Protein AF-A0A2K3LXP2-F1 (afdb_monomer_lite)

Organism: Trifolium pratense (NCBI:txid57577)

pLDDT: mean 79.29, std 16.59, range [43.66, 96.31]

Foldseek 3Di:
DDDPPPPPVPLPADLEEAEQEDDPDPVSVVRVVCCVVRHDDPNYHYHYDYDDDDPPPPPPPDD

InterPro domains:
  IPR006016 UspA [PF00582] (18-61)
  IPR014729 Rossmann-like alpha/beta/alpha sandwich fold [G3DSA:3.40.50.620] (17-63)

Structure (mmCIF, N/CA/C/O backbone):
data_AF-A0A2K3LXP2-F1
#
_entry.id   AF-A0A2K3LXP2-F1
#
loop_
_atom_site.group_PDB
_atom_site.id
_atom_site.type_symbol
_atom_site.label_atom_id
_atom_site.label_alt_id
_atom_site.label_comp_id
_atom_site.label_asym_id
_atom_site.label_entity_id
_atom_site.label_seq_id
_atom_site.pdbx_PDB_ins_code
_atom_site.Cartn_x
_atom_site.Cartn_y
_atom_site.Cartn_z
_atom_site.occupancy
_atom_site.B_iso_or_equiv
_atom_site.auth_seq_id
_atom_site.auth_comp_id
_atom_site.auth_asym_id
_atom_site.auth_atom_id
_atom_site.pdbx_PDB_model_num
ATOM 1 N N . MET A 1 1 ? -32.082 30.869 8.840 1.00 43.66 1 MET A N 1
ATOM 2 C CA . MET A 1 1 ? -30.943 30.288 9.582 1.00 43.66 1 MET A CA 1
ATOM 3 C C . MET A 1 1 ? -30.388 29.142 8.754 1.00 43.66 1 MET A C 1
ATOM 5 O O . MET A 1 1 ? -31.055 28.126 8.619 1.00 43.66 1 MET A O 1
ATOM 9 N N . TRP A 1 2 ? -29.240 29.350 8.107 1.00 50.38 2 TRP A N 1
ATOM 10 C CA . TRP A 1 2 ? -28.513 28.296 7.394 1.00 50.38 2 TRP A CA 1
ATOM 11 C C . TRP A 1 2 ? -28.038 27.282 8.438 1.00 50.38 2 TRP A C 1
ATOM 13 O O . TRP A 1 2 ? -27.280 27.637 9.338 1.00 50.38 2 TRP A O 1
ATOM 23 N N . LEU A 1 3 ? -28.475 26.027 8.335 1.00 55.31 3 LEU A N 1
ATOM 24 C CA . LEU A 1 3 ? -27.940 24.935 9.146 1.00 55.31 3 LEU A CA 1
ATOM 25 C C . LEU A 1 3 ? -26.583 24.532 8.573 1.00 55.31 3 LEU A C 1
ATOM 27 O O . LEU A 1 3 ? -26.502 24.019 7.456 1.00 55.31 3 LEU A O 1
ATOM 31 N N . GLN A 1 4 ? -25.509 24.819 9.313 1.00 59.03 4 GLN A N 1
ATOM 32 C CA . GLN A 1 4 ? -24.185 24.303 8.989 1.00 59.03 4 GLN A CA 1
ATOM 33 C C . GLN A 1 4 ? -24.275 22.782 9.023 1.00 59.03 4 GLN A C 1
ATOM 35 O O . GLN A 1 4 ? -24.429 22.164 10.077 1.00 59.03 4 GLN A O 1
ATOM 40 N N . LYS A 1 5 ? -24.230 22.176 7.838 1.00 56.25 5 LYS A N 1
ATOM 41 C CA . LYS A 1 5 ? -24.058 20.743 7.695 1.00 56.25 5 LYS A CA 1
ATOM 42 C C . LYS A 1 5 ? -22.634 20.451 8.140 1.00 56.25 5 LYS A C 1
ATOM 44 O O . LYS A 1 5 ? -21.709 20.513 7.340 1.00 56.25 5 LYS A O 1
ATOM 49 N N . ASN A 1 6 ? -22.475 20.191 9.435 1.00 54.34 6 ASN A N 1
ATOM 50 C CA . ASN A 1 6 ? -21.278 19.592 10.002 1.00 54.34 6 ASN A CA 1
ATOM 51 C C . ASN A 1 6 ? -21.152 18.192 9.395 1.00 54.34 6 ASN A C 1
ATOM 53 O O . ASN A 1 6 ? -21.523 17.192 10.011 1.00 54.34 6 ASN A O 1
ATOM 57 N N . GLN A 1 7 ? -20.655 18.114 8.160 1.00 49.09 7 GLN A N 1
ATOM 58 C CA . GLN A 1 7 ? -19.907 16.948 7.740 1.00 49.09 7 GLN A CA 1
ATOM 59 C C . GLN A 1 7 ? -18.626 16.990 8.555 1.00 49.09 7 GLN A C 1
ATOM 61 O O . GLN A 1 7 ? -17.609 17.542 8.163 1.00 49.09 7 GLN A O 1
ATOM 66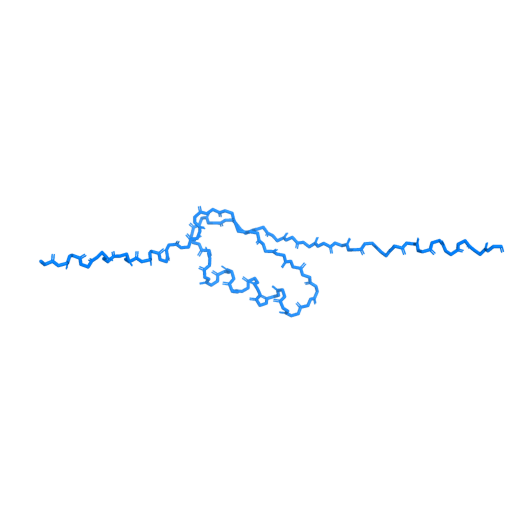 N N . TRP A 1 8 ? -18.731 16.449 9.762 1.00 50.53 8 TRP A N 1
ATOM 67 C CA . TRP A 1 8 ? -17.610 15.780 10.371 1.00 50.53 8 TRP A CA 1
ATOM 68 C C . TRP A 1 8 ? -17.216 14.708 9.361 1.00 50.53 8 TRP A C 1
ATOM 70 O O . TRP A 1 8 ? -17.860 13.657 9.295 1.00 50.53 8 TRP A O 1
ATOM 80 N N . ASP A 1 9 ? -16.266 15.043 8.488 1.00 51.50 9 ASP A N 1
ATOM 81 C CA . ASP A 1 9 ? -15.520 14.089 7.689 1.00 51.50 9 ASP A CA 1
ATOM 82 C C . ASP A 1 9 ? -14.993 13.065 8.681 1.00 51.50 9 ASP A C 1
ATOM 84 O O . ASP A 1 9 ? -13.999 13.276 9.382 1.00 51.50 9 ASP A O 1
ATOM 88 N N . LYS A 1 10 ? -15.760 11.991 8.845 1.00 52.66 10 LYS A N 1
ATOM 89 C CA . LYS A 1 10 ? -15.371 10.848 9.638 1.00 52.66 10 LYS A CA 1
ATOM 90 C C . LYS A 1 10 ? -14.084 10.360 8.999 1.00 52.66 10 LYS A C 1
ATOM 92 O O . LYS A 1 10 ? -14.113 9.679 7.981 1.00 52.66 10 LYS A O 1
ATOM 97 N N . LYS A 1 11 ? -12.957 10.713 9.622 1.00 55.53 11 LYS A N 1
ATOM 98 C CA . LYS A 1 11 ? -11.664 10.026 9.522 1.00 55.53 11 LYS A CA 1
ATOM 99 C C . LYS A 1 11 ? -11.786 8.602 10.082 1.00 55.53 11 LYS A C 1
ATOM 101 O O . LYS A 1 11 ? -10.926 8.134 10.818 1.00 55.53 11 LYS A O 1
ATOM 106 N N . ASP A 1 12 ? -12.878 7.925 9.773 1.00 59.59 12 ASP A N 1
ATOM 107 C CA . ASP A 1 12 ? -12.971 6.498 9.937 1.00 59.59 12 ASP A CA 1
ATOM 108 C C . ASP A 1 12 ? -12.241 5.994 8.698 1.00 59.59 12 ASP A C 1
ATOM 110 O O . ASP A 1 12 ? -12.755 6.101 7.585 1.00 59.59 12 ASP A O 1
ATOM 114 N N . GLY A 1 13 ? -10.975 5.603 8.866 1.00 59.25 13 GLY A N 1
ATOM 115 C CA . GLY A 1 13 ? -10.193 5.015 7.783 1.00 59.25 13 GLY A CA 1
ATOM 116 C C . GLY A 1 13 ? -10.955 3.876 7.093 1.00 59.25 13 GLY A C 1
ATOM 117 O O . GLY A 1 13 ? -12.033 3.446 7.517 1.00 59.25 13 GLY A O 1
ATOM 118 N N . VAL A 1 14 ? -10.416 3.395 5.981 1.00 65.31 14 VAL A N 1
ATOM 119 C CA . VAL A 1 14 ? -11.131 2.449 5.125 1.00 65.31 14 VAL A CA 1
ATOM 120 C C . VAL A 1 14 ? -11.318 1.132 5.879 1.00 65.31 14 VAL A C 1
ATOM 122 O O . VAL A 1 14 ? -10.385 0.347 5.988 1.00 65.31 14 VAL A O 1
ATOM 125 N N . ASN A 1 15 ? -12.535 0.865 6.360 1.00 67.50 15 ASN A N 1
ATOM 126 C CA . ASN A 1 15 ? -12.921 -0.445 6.883 1.00 67.50 15 ASN A CA 1
ATOM 127 C C . ASN A 1 15 ? -12.990 -1.428 5.704 1.00 67.50 15 ASN A C 1
ATOM 129 O O . ASN A 1 15 ? -14.045 -1.605 5.093 1.00 67.50 15 ASN A O 1
ATOM 133 N N . GLY A 1 16 ? -11.851 -2.006 5.322 1.00 81.69 16 GLY A N 1
ATOM 134 C CA . GLY A 1 16 ? -11.771 -2.853 4.137 1.00 81.69 16 GLY A CA 1
ATOM 135 C C . GLY A 1 16 ? -10.356 -3.256 3.735 1.00 81.69 16 GLY A C 1
ATOM 136 O O . GLY A 1 16 ? -9.464 -3.417 4.570 1.00 81.69 16 GLY A O 1
ATOM 137 N N . ILE A 1 17 ? -10.178 -3.473 2.430 1.00 90.19 17 ILE A N 1
ATOM 138 C CA . ILE A 1 17 ? -8.908 -3.878 1.825 1.00 90.19 17 ILE A CA 1
ATOM 139 C C . ILE A 1 17 ? -8.194 -2.637 1.285 1.00 90.19 17 ILE A C 1
ATOM 141 O O . ILE A 1 17 ? -8.771 -1.879 0.507 1.00 90.19 17 ILE A O 1
ATOM 145 N N . VAL A 1 18 ? -6.928 -2.459 1.661 1.00 92.25 18 VAL A N 1
ATOM 146 C CA . VAL A 1 18 ? -6.059 -1.384 1.167 1.00 92.25 18 VAL A CA 1
ATOM 147 C C . VAL A 1 18 ? -4.913 -2.006 0.376 1.00 92.25 18 VAL A C 1
ATOM 149 O O . VAL A 1 18 ? -4.106 -2.750 0.927 1.00 92.25 18 VAL A O 1
ATOM 152 N N . ALA A 1 19 ? -4.833 -1.711 -0.921 1.00 94.00 19 ALA A N 1
ATOM 153 C CA . ALA A 1 19 ? -3.740 -2.165 -1.774 1.00 94.00 19 ALA A CA 1
ATOM 154 C C . ALA A 1 19 ? -2.632 -1.104 -1.844 1.00 94.00 19 ALA A C 1
ATOM 156 O O . ALA A 1 19 ? -2.907 0.057 -2.147 1.00 94.00 19 ALA A O 1
ATOM 157 N N . VAL A 1 20 ? -1.383 -1.501 -1.597 1.00 95.31 20 VAL A N 1
ATOM 158 C CA . VAL A 1 20 ? -0.204 -0.627 -1.679 1.00 95.31 20 VAL A CA 1
ATOM 159 C C . VAL A 1 20 ? 0.798 -1.242 -2.648 1.00 95.31 20 VAL A C 1
ATOM 161 O O . VAL A 1 20 ? 1.267 -2.364 -2.449 1.00 95.31 20 VAL A O 1
ATOM 164 N N . ALA A 1 21 ? 1.126 -0.508 -3.708 1.00 95.00 21 ALA A N 1
ATOM 165 C CA . ALA A 1 21 ? 2.194 -0.897 -4.617 1.00 95.00 21 ALA A CA 1
ATOM 166 C C . ALA A 1 21 ? 3.556 -0.679 -3.943 1.00 95.00 21 ALA A C 1
ATOM 168 O O . ALA A 1 21 ? 3.793 0.374 -3.347 1.00 95.00 21 ALA A O 1
ATOM 169 N N . ILE A 1 22 ? 4.439 -1.670 -4.038 1.00 95.25 22 ILE A N 1
ATOM 170 C CA . ILE A 1 22 ? 5.771 -1.641 -3.435 1.00 95.25 22 ILE A CA 1
ATOM 171 C C . ILE A 1 22 ? 6.859 -1.980 -4.455 1.00 95.25 22 ILE A C 1
ATOM 173 O O . ILE A 1 22 ? 6.669 -2.810 -5.345 1.00 95.25 22 ILE A O 1
ATOM 177 N N . ASP A 1 23 ? 8.023 -1.362 -4.289 1.00 92.75 23 ASP A N 1
ATOM 178 C CA . ASP A 1 23 ? 9.243 -1.648 -5.043 1.00 92.75 23 ASP A CA 1
ATOM 179 C C . ASP A 1 23 ? 10.448 -1.637 -4.079 1.00 92.75 23 ASP A C 1
ATOM 181 O O . ASP A 1 23 ? 10.290 -1.646 -2.860 1.00 92.75 23 ASP A O 1
ATOM 185 N N . THR A 1 24 ? 11.665 -1.669 -4.606 1.00 90.00 24 THR A N 1
ATOM 186 C CA . THR A 1 24 ? 12.930 -1.694 -3.858 1.00 90.00 24 THR A CA 1
ATOM 187 C C . THR A 1 24 ? 13.383 -0.314 -3.369 1.00 90.00 24 THR A C 1
ATOM 189 O O . THR A 1 24 ? 14.450 -0.174 -2.768 1.00 90.00 24 THR A O 1
ATOM 192 N N . ASP A 1 25 ? 12.581 0.719 -3.613 1.00 92.12 25 ASP A N 1
ATOM 193 C CA . ASP A 1 25 ? 12.913 2.108 -3.343 1.00 92.12 25 ASP A CA 1
ATOM 194 C C . ASP A 1 25 ? 12.457 2.582 -1.951 1.00 92.12 25 ASP A C 1
ATOM 196 O O . ASP A 1 25 ? 11.678 1.949 -1.240 1.00 92.12 25 ASP A O 1
ATOM 200 N N . LYS A 1 26 ? 12.943 3.755 -1.535 1.00 92.50 26 LYS A N 1
ATOM 201 C CA . LYS A 1 26 ? 12.522 4.366 -0.263 1.00 92.50 26 LYS A CA 1
ATOM 202 C C . LYS A 1 26 ? 11.111 4.961 -0.338 1.00 92.50 26 LYS A C 1
ATOM 204 O O . LYS A 1 26 ? 10.469 5.128 0.698 1.00 92.50 26 LYS A O 1
ATOM 209 N N . GLY A 1 27 ? 10.631 5.290 -1.540 1.00 95.00 27 GLY A N 1
ATOM 210 C CA . GLY A 1 27 ? 9.295 5.837 -1.761 1.00 95.00 27 GLY A CA 1
ATOM 211 C C . GLY A 1 27 ? 8.206 4.848 -1.361 1.00 95.00 27 GLY A C 1
ATOM 212 O O . GLY A 1 27 ? 7.307 5.210 -0.601 1.00 95.00 27 GLY A O 1
ATOM 213 N N . SER A 1 28 ? 8.334 3.586 -1.772 1.00 93.25 28 SER A N 1
ATOM 214 C CA . SER A 1 28 ? 7.385 2.527 -1.407 1.00 93.25 28 SER A CA 1
ATOM 215 C C . SER A 1 28 ? 7.298 2.264 0.101 1.00 93.25 28 SER A C 1
ATOM 217 O O . SER A 1 28 ? 6.201 2.069 0.627 1.00 93.25 28 SER A O 1
ATOM 219 N N . GLN A 1 29 ? 8.415 2.340 0.832 1.00 94.75 29 GLN A N 1
ATOM 220 C CA . GLN A 1 29 ? 8.417 2.209 2.299 1.00 94.75 29 GLN A CA 1
ATOM 221 C C . GLN A 1 29 ? 7.644 3.350 2.973 1.00 94.75 29 GLN A C 1
ATOM 223 O O . GLN A 1 29 ? 6.843 3.121 3.883 1.00 94.75 29 GLN A O 1
ATOM 228 N N . ASN A 1 30 ? 7.838 4.581 2.491 1.00 96.31 30 ASN A N 1
ATOM 229 C CA . ASN A 1 30 ? 7.109 5.747 2.984 1.00 96.31 30 ASN A CA 1
ATOM 230 C C . ASN A 1 30 ? 5.611 5.665 2.654 1.00 96.31 30 ASN A C 1
ATOM 232 O O . ASN A 1 30 ? 4.787 6.036 3.489 1.00 96.31 30 ASN A O 1
ATOM 236 N N . ALA A 1 31 ? 5.253 5.142 1.477 1.00 95.00 31 ALA A N 1
ATOM 237 C CA . ALA A 1 31 ? 3.862 4.939 1.076 1.00 95.00 31 ALA A CA 1
ATOM 238 C C . ALA A 1 31 ? 3.146 3.925 1.981 1.00 95.00 31 ALA A C 1
ATOM 240 O O . ALA A 1 31 ? 2.027 4.184 2.426 1.00 95.00 31 ALA A O 1
ATOM 241 N N . LEU A 1 32 ? 3.807 2.812 2.322 1.00 95.19 32 LEU A N 1
ATOM 242 C CA . LEU A 1 32 ? 3.264 1.835 3.267 1.00 95.19 32 LEU A CA 1
ATOM 243 C C . LEU A 1 32 ? 3.052 2.451 4.653 1.00 95.19 32 LEU A C 1
ATOM 245 O O . LEU A 1 32 ? 1.974 2.308 5.228 1.00 95.19 32 LEU A O 1
ATOM 249 N N . LYS A 1 33 ? 4.051 3.173 5.175 1.00 94.62 33 LYS A N 1
ATOM 250 C CA . LYS A 1 33 ? 3.923 3.867 6.463 1.00 94.62 33 LYS A CA 1
ATOM 251 C C . LYS A 1 33 ? 2.746 4.842 6.448 1.00 94.62 33 LYS A C 1
ATOM 253 O O . LYS A 1 33 ? 1.933 4.837 7.366 1.00 94.62 33 LYS A O 1
ATOM 258 N N . TRP A 1 34 ? 2.626 5.642 5.391 1.00 94.50 34 TRP A N 1
ATOM 259 C CA . TRP A 1 34 ? 1.526 6.590 5.253 1.00 94.50 34 TRP A CA 1
ATOM 260 C C . TRP A 1 34 ? 0.163 5.886 5.228 1.00 94.50 34 TRP A C 1
ATOM 262 O O . TRP A 1 34 ? -0.751 6.325 5.925 1.00 94.50 34 TRP A O 1
ATOM 272 N N . ALA A 1 35 ? 0.035 4.774 4.497 1.00 93.75 35 ALA A N 1
ATOM 273 C CA . ALA A 1 35 ? -1.200 3.995 4.439 1.00 93.75 35 ALA A CA 1
ATOM 274 C C . ALA A 1 35 ? -1.583 3.408 5.808 1.00 93.75 35 ALA A C 1
ATOM 276 O O . ALA A 1 35 ? -2.753 3.454 6.184 1.00 93.75 35 ALA A O 1
ATOM 277 N N . ILE A 1 36 ? -0.612 2.910 6.578 1.00 91.38 36 ILE A N 1
ATOM 278 C CA . ILE A 1 36 ? -0.845 2.424 7.946 1.00 91.38 36 ILE A CA 1
ATOM 279 C C . ILE A 1 36 ? -1.326 3.564 8.849 1.00 91.38 36 ILE A C 1
ATOM 281 O O . ILE A 1 36 ? -2.316 3.401 9.557 1.00 91.38 36 ILE A O 1
ATOM 285 N N . ASP A 1 37 ? -0.662 4.717 8.787 1.00 92.56 37 ASP A N 1
ATOM 286 C CA . ASP A 1 37 ? -0.942 5.850 9.672 1.00 92.56 37 ASP A CA 1
ATOM 287 C C . ASP A 1 37 ? -2.296 6.528 9.375 1.00 92.56 37 ASP A C 1
ATOM 289 O O . ASP A 1 37 ? -2.889 7.126 10.273 1.00 92.56 37 ASP A O 1
ATOM 293 N N . HIS A 1 38 ? -2.784 6.464 8.128 1.00 91.19 38 HIS A N 1
ATOM 294 C CA . HIS A 1 38 ? -3.925 7.279 7.680 1.00 91.19 38 HIS A CA 1
ATOM 295 C C . HIS A 1 38 ? -5.114 6.489 7.126 1.00 91.19 38 HIS A C 1
ATOM 297 O O . HIS A 1 38 ? -6.229 7.011 7.141 1.00 91.19 38 HIS A O 1
ATOM 303 N N . LEU A 1 39 ? -4.908 5.275 6.606 1.00 88.25 39 LEU A N 1
ATOM 304 C CA . LEU A 1 39 ? -5.962 4.509 5.928 1.00 88.25 39 LEU A CA 1
ATOM 305 C C . LEU A 1 39 ? -6.429 3.286 6.714 1.00 88.25 39 LEU A C 1
ATOM 307 O O . LEU A 1 39 ? -7.593 2.913 6.579 1.00 88.25 39 LEU A O 1
ATOM 311 N N . ILE A 1 40 ? -5.562 2.662 7.517 1.00 85.69 40 ILE A N 1
ATOM 312 C CA . ILE A 1 40 ? -5.911 1.449 8.263 1.00 85.69 40 ILE A CA 1
ATOM 313 C C . ILE A 1 40 ? -6.734 1.782 9.504 1.00 85.69 40 ILE A C 1
ATOM 315 O O . ILE A 1 40 ? -6.305 2.521 10.389 1.00 85.69 40 ILE A O 1
ATOM 319 N N . THR A 1 41 ? -7.863 1.096 9.642 1.00 84.81 41 THR A N 1
ATOM 320 C CA . THR A 1 41 ? -8.576 0.924 10.914 1.00 84.81 41 THR A CA 1
ATOM 321 C C . THR A 1 41 ? -8.442 -0.514 11.415 1.00 84.81 41 THR A C 1
ATOM 323 O O . THR A 1 41 ? -8.060 -1.425 10.672 1.00 84.81 41 THR A O 1
ATOM 326 N N . LYS A 1 42 ? -8.754 -0.754 12.695 1.00 82.56 42 LYS A N 1
ATOM 327 C CA . LYS A 1 42 ? -8.750 -2.113 13.262 1.00 82.56 42 LYS A CA 1
ATOM 328 C C . LYS A 1 42 ? -9.633 -3.047 12.425 1.00 82.56 42 LYS A C 1
ATOM 330 O O . LYS A 1 42 ? -10.799 -2.749 12.201 1.00 82.56 42 LYS A O 1
ATOM 335 N N . GLY A 1 43 ? -9.073 -4.183 12.009 1.00 82.81 43 GLY A N 1
ATOM 336 C CA . GLY A 1 43 ? -9.759 -5.169 11.166 1.00 82.81 43 GLY A CA 1
ATOM 337 C C . GLY A 1 43 ? -9.579 -4.967 9.657 1.00 82.81 43 GLY A C 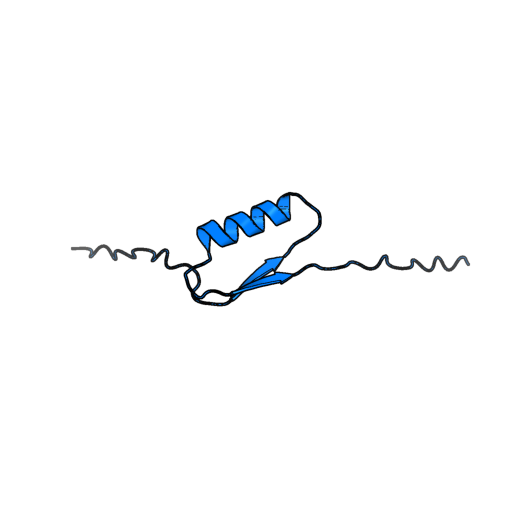1
ATOM 338 O O . GLY A 1 43 ? -10.082 -5.779 8.886 1.00 82.81 43 GLY A O 1
ATOM 339 N N . SER A 1 44 ? -8.845 -3.937 9.225 1.00 87.12 44 SER A N 1
ATOM 340 C CA . SER A 1 44 ? -8.507 -3.747 7.809 1.00 87.12 44 SER A CA 1
ATOM 341 C C . SER A 1 44 ? -7.404 -4.704 7.358 1.00 87.12 44 SER A C 1
ATOM 343 O O . SER A 1 44 ? -6.523 -5.073 8.137 1.00 87.12 44 SER A O 1
ATOM 345 N N . THR A 1 45 ? -7.425 -5.074 6.079 1.00 90.56 45 THR A N 1
ATOM 346 C CA . THR A 1 45 ? -6.398 -5.924 5.456 1.00 90.56 45 THR A CA 1
ATOM 347 C C . THR A 1 45 ? -5.565 -5.098 4.481 1.00 90.56 45 THR A C 1
ATOM 349 O O . THR A 1 45 ? -6.120 -4.485 3.571 1.00 90.56 45 THR A O 1
ATOM 352 N N . ILE A 1 46 ? -4.236 -5.100 4.633 1.00 93.12 46 ILE A N 1
ATOM 353 C CA . ILE A 1 46 ? -3.322 -4.523 3.637 1.00 93.12 46 ILE A CA 1
ATOM 354 C C . ILE A 1 46 ? -2.852 -5.596 2.656 1.00 93.12 46 ILE A C 1
ATOM 356 O O . ILE A 1 46 ? -2.406 -6.669 3.058 1.00 93.12 46 ILE A O 1
ATOM 360 N N . VAL A 1 47 ? -2.893 -5.264 1.368 1.00 95.06 47 VAL A N 1
ATOM 361 C CA . VAL A 1 47 ? -2.357 -6.072 0.271 1.00 95.06 47 VAL A CA 1
ATOM 362 C C . VAL A 1 47 ? -1.168 -5.337 -0.336 1.00 95.06 47 VAL A C 1
ATOM 364 O O . VAL A 1 47 ? -1.315 -4.237 -0.860 1.00 95.06 47 VAL A O 1
ATOM 367 N N . LEU A 1 48 ? 0.014 -5.946 -0.277 1.00 95.75 48 LEU A N 1
ATOM 368 C CA . LEU A 1 48 ? 1.225 -5.400 -0.888 1.00 95.75 48 LEU A CA 1
ATOM 369 C C . LEU A 1 48 ? 1.412 -5.987 -2.285 1.00 95.75 48 LEU A C 1
ATOM 371 O O . LEU A 1 48 ? 1.403 -7.206 -2.451 1.00 95.75 48 LEU A O 1
ATOM 375 N N . ILE A 1 49 ? 1.595 -5.126 -3.283 1.00 95.62 49 ILE A N 1
ATOM 376 C CA . ILE A 1 49 ? 1.728 -5.534 -4.683 1.00 95.62 49 ILE A CA 1
ATOM 377 C C . ILE A 1 49 ? 3.108 -5.129 -5.186 1.00 95.62 49 ILE A C 1
ATOM 379 O O . ILE A 1 49 ? 3.385 -3.945 -5.346 1.00 95.62 49 ILE A O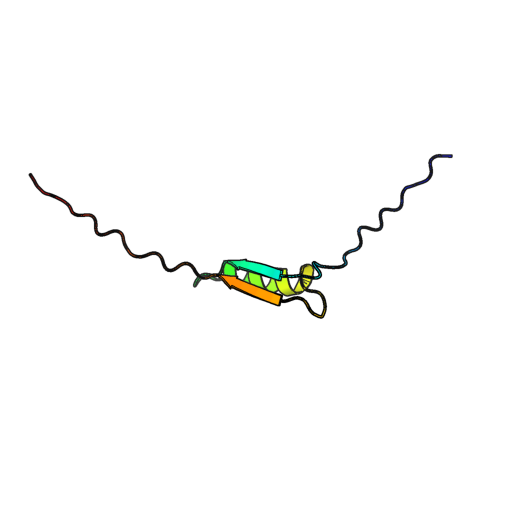 1
ATOM 383 N N . HIS A 1 50 ? 3.960 -6.112 -5.473 1.00 94.38 50 HIS A N 1
ATOM 384 C CA . HIS A 1 50 ? 5.246 -5.890 -6.129 1.00 94.38 50 HIS A CA 1
ATOM 385 C C . HIS A 1 50 ? 5.190 -6.362 -7.585 1.00 94.38 50 HIS A C 1
ATOM 387 O O . HIS A 1 50 ? 4.866 -7.522 -7.849 1.00 94.38 50 HIS A O 1
ATOM 393 N N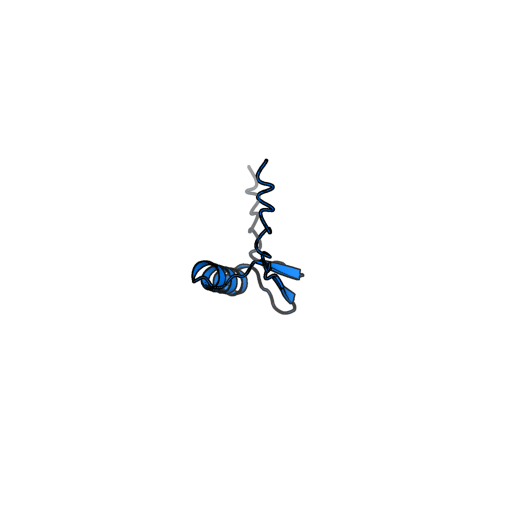 . VAL A 1 51 ? 5.518 -5.484 -8.536 1.00 91.00 51 VAL A N 1
ATOM 394 C CA . VAL A 1 51 ? 5.552 -5.823 -9.967 1.00 91.00 51 VAL A CA 1
ATOM 395 C C . VAL A 1 51 ? 6.986 -6.126 -10.385 1.00 91.00 51 VAL A C 1
ATOM 397 O O . VAL A 1 51 ? 7.827 -5.235 -10.450 1.00 91.00 51 VAL A O 1
ATOM 400 N N . LYS A 1 52 ? 7.267 -7.386 -10.735 1.00 88.25 52 LYS A N 1
ATOM 401 C CA . LY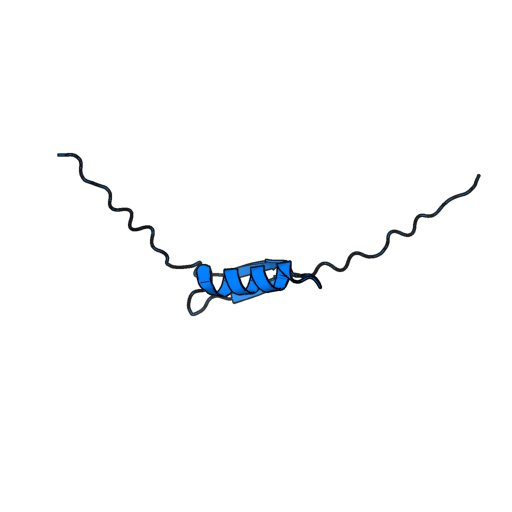S A 1 52 ? 8.564 -7.780 -11.295 1.00 88.25 52 LYS A CA 1
ATOM 402 C C . LYS A 1 52 ? 8.571 -7.562 -12.806 1.00 88.25 52 LYS A C 1
ATOM 404 O O . LYS A 1 52 ? 8.046 -8.381 -13.560 1.00 88.25 52 LYS A O 1
ATOM 409 N N . VAL A 1 53 ? 9.193 -6.477 -13.255 1.00 86.19 53 VAL A N 1
ATOM 410 C CA . VAL A 1 53 ? 9.371 -6.208 -14.687 1.00 86.19 53 VAL A CA 1
ATOM 411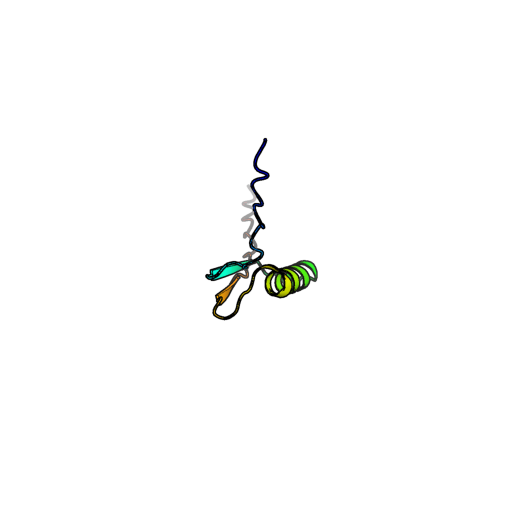 C C . VAL A 1 53 ? 10.412 -7.177 -15.250 1.00 86.19 53 VAL A C 1
ATOM 413 O O . VAL A 1 53 ? 11.571 -7.182 -14.834 1.00 86.19 53 VAL A O 1
ATOM 416 N N . LYS A 1 54 ? 10.004 -8.034 -16.192 1.00 86.00 54 LYS A N 1
ATOM 417 C CA . LYS A 1 54 ? 10.950 -8.851 -16.959 1.00 86.00 54 LYS A CA 1
ATOM 418 C C . LYS A 1 54 ? 11.608 -7.949 -18.010 1.00 86.00 54 LYS A C 1
ATOM 420 O O . LYS A 1 54 ? 10.873 -7.262 -18.720 1.00 86.00 54 LYS A O 1
ATOM 425 N N . PRO A 1 55 ? 12.946 -7.951 -18.149 1.00 79.69 55 PRO A N 1
ATOM 426 C CA . PRO A 1 55 ? 13.589 -7.223 -19.234 1.00 79.69 55 PRO A CA 1
ATOM 427 C C . PRO A 1 55 ? 13.034 -7.730 -20.568 1.00 79.69 55 PRO A C 1
ATOM 429 O O . PRO A 1 55 ? 13.015 -8.937 -20.828 1.00 79.69 55 PRO A O 1
ATOM 432 N N . THR A 1 56 ? 12.532 -6.813 -21.393 1.00 75.38 56 THR A N 1
ATOM 433 C CA . THR A 1 56 ? 12.092 -7.127 -22.750 1.00 75.38 56 THR A CA 1
ATOM 434 C C . THR A 1 56 ? 13.319 -7.561 -23.539 1.00 75.38 56 THR A C 1
ATOM 436 O O . THR A 1 56 ? 14.245 -6.770 -23.712 1.00 75.38 56 THR A O 1
ATOM 439 N N . SER A 1 57 ? 13.356 -8.812 -24.001 1.00 67.06 57 SER A N 1
ATOM 440 C CA . SER A 1 57 ? 14.365 -9.247 -24.961 1.00 67.06 57 SER A CA 1
ATOM 441 C C . SER A 1 57 ? 14.127 -8.477 -26.256 1.00 67.06 57 SER A C 1
ATOM 443 O O . SER A 1 57 ? 13.264 -8.848 -27.049 1.00 67.06 57 SER A O 1
ATOM 445 N N . SER A 1 58 ? 14.851 -7.379 -26.446 1.00 65.69 58 SER A N 1
ATOM 446 C CA . SER A 1 58 ? 14.979 -6.722 -27.737 1.00 65.69 58 SER A CA 1
ATOM 447 C C . SER A 1 58 ? 15.669 -7.711 -28.670 1.00 65.69 58 SER A C 1
ATOM 449 O O . SER A 1 58 ? 16.895 -7.827 -28.677 1.00 65.69 58 SER A O 1
ATOM 451 N N . SER A 1 59 ? 14.880 -8.487 -29.413 1.00 61.94 59 SER A N 1
ATOM 452 C CA . SER A 1 59 ? 15.363 -9.196 -30.588 1.00 61.94 59 SER A CA 1
ATOM 453 C C . SER A 1 59 ? 15.752 -8.129 -31.605 1.00 61.94 59 SER A C 1
ATOM 455 O O . SER A 1 59 ? 14.931 -7.706 -32.417 1.00 61.94 59 SER A O 1
ATOM 457 N N . ASN A 1 60 ? 16.992 -7.648 -31.522 1.00 60.38 60 ASN A N 1
ATOM 458 C CA . ASN A 1 60 ? 17.618 -6.947 -32.629 1.00 60.38 60 ASN A CA 1
ATOM 459 C C . ASN A 1 60 ? 17.791 -7.981 -33.743 1.00 60.38 60 ASN A C 1
ATOM 461 O O . ASN A 1 60 ? 18.815 -8.652 -33.831 1.00 60.38 60 ASN A O 1
ATOM 465 N N . SER A 1 61 ? 16.751 -8.157 -34.553 1.00 62.44 61 SER A N 1
ATOM 466 C CA . SER A 1 61 ? 16.871 -8.750 -35.874 1.00 62.44 61 SER A CA 1
ATOM 467 C C . SER A 1 61 ? 17.686 -7.773 -36.714 1.00 62.44 61 SER A C 1
ATOM 469 O O . SER A 1 61 ? 17.162 -6.772 -37.203 1.00 62.44 61 SER A O 1
ATOM 471 N N . THR A 1 62 ? 18.991 -8.013 -36.793 1.00 61.19 62 THR A N 1
ATOM 472 C CA . THR A 1 62 ? 19.849 -7.410 -37.814 1.00 61.19 62 THR A CA 1
ATOM 473 C C . THR A 1 62 ? 19.385 -7.880 -39.198 1.00 61.19 62 THR A C 1
ATOM 475 O O . THR A 1 62 ? 19.046 -9.061 -39.317 1.00 61.19 62 THR A O 1
ATOM 478 N N . PRO A 1 63 ? 19.321 -6.982 -40.201 1.00 66.00 63 PRO A N 1
ATOM 479 C CA . PRO A 1 63 ? 19.031 -7.353 -41.585 1.00 66.00 63 PRO A CA 1
ATOM 480 C C . PRO A 1 63 ? 20.115 -8.255 -42.184 1.00 66.00 63 PRO A C 1
ATOM 482 O O . PRO A 1 63 ? 21.272 -8.195 -41.702 1.00 66.00 63 PRO A O 1
#

Radius of gyration: 20.93 Å; chains: 1; bounding box: 51×40×55 Å

Sequence (63 aa):
MWLQKNQWDKKDGVNGIVAVAIDTDKGSQNALKWAIDHLITKGSTIVLIHVKVKPTSSSNSTP

Secondary structure (DSSP, 8-state):
-------------BSSEEEEEE-SSHHHHHHHHHHHHHTB-TT-EEEEEE--PPPP-------